Protein AF-A0A9D3LKS8-F1 (afdb_monomer)

Structure (mmCIF, N/CA/C/O backbone):
data_AF-A0A9D3LKS8-F1
#
_entry.id   AF-A0A9D3LKS8-F1
#
loop_
_atom_site.group_PDB
_atom_site.id
_atom_site.type_symbol
_atom_site.label_atom_id
_atom_site.label_alt_id
_atom_site.label_comp_id
_atom_site.label_asym_id
_atom_site.label_entity_id
_atom_site.label_seq_id
_atom_site.pdbx_PDB_ins_code
_atom_site.Cartn_x
_atom_site.Cartn_y
_atom_site.Cartn_z
_atom_site.occupancy
_atom_site.B_iso_or_equiv
_atom_site.auth_seq_id
_atom_site.auth_comp_id
_atom_site.auth_asym_id
_atom_site.auth_atom_id
_atom_site.pdbx_PDB_model_num
ATOM 1 N N . MET A 1 1 ? -3.279 21.277 -22.674 1.00 31.48 1 MET A N 1
ATOM 2 C CA . MET A 1 1 ? -4.668 21.384 -22.189 1.00 31.48 1 MET A CA 1
ATOM 3 C C . MET A 1 1 ? -4.709 20.656 -20.857 1.00 31.48 1 MET A C 1
ATOM 5 O O . MET A 1 1 ? -4.679 19.435 -20.840 1.00 31.48 1 MET A O 1
ATOM 9 N N . GLN A 1 2 ? -4.572 21.415 -19.770 1.00 24.83 2 GLN A N 1
ATOM 10 C CA . GLN A 1 2 ? -4.673 20.945 -18.388 1.00 24.83 2 GLN A CA 1
ATOM 11 C C . GLN A 1 2 ? -6.162 20.964 -18.030 1.00 24.83 2 GLN A C 1
ATOM 13 O O . GLN A 1 2 ? -6.817 21.974 -18.272 1.00 24.83 2 GLN A O 1
ATOM 18 N N . GLY A 1 3 ? -6.699 19.842 -17.559 1.00 27.05 3 GLY A N 1
ATOM 19 C CA . GLY A 1 3 ? -8.069 19.759 -17.063 1.00 27.05 3 GLY A CA 1
ATOM 20 C C . GLY A 1 3 ? -8.041 19.762 -15.546 1.00 27.05 3 GLY A C 1
ATOM 21 O O . GLY A 1 3 ? -7.668 18.753 -14.950 1.00 27.05 3 GLY A O 1
ATOM 22 N N . ASP A 1 4 ? -8.401 20.899 -14.957 1.00 30.86 4 ASP A N 1
ATOM 23 C CA . ASP A 1 4 ? -8.770 21.013 -13.551 1.00 30.86 4 ASP A CA 1
ATOM 24 C C . ASP A 1 4 ? -10.022 20.163 -13.313 1.00 30.86 4 ASP A C 1
ATOM 26 O O . ASP A 1 4 ? -11.072 20.408 -13.909 1.00 30.86 4 ASP A O 1
ATOM 30 N N . TRP A 1 5 ? -9.912 19.149 -12.461 1.00 35.75 5 TRP A N 1
ATOM 31 C CA . TRP A 1 5 ? -11.069 18.401 -11.983 1.00 35.75 5 TRP A CA 1
ATOM 32 C C . TRP A 1 5 ? -11.441 18.921 -10.598 1.00 35.75 5 TRP A C 1
ATOM 34 O O . TRP A 1 5 ? -10.824 18.573 -9.595 1.00 35.75 5 TRP A O 1
ATOM 44 N N . SER A 1 6 ? -12.456 19.780 -10.569 1.00 35.69 6 SER A N 1
ATOM 45 C CA . SER A 1 6 ? -13.214 20.170 -9.385 1.00 35.69 6 SER A CA 1
ATOM 46 C C . SER A 1 6 ? -14.518 19.367 -9.367 1.00 35.69 6 SER A C 1
ATOM 48 O O . SER A 1 6 ? -15.423 19.600 -10.164 1.00 35.69 6 SER A O 1
ATOM 50 N N . GLY A 1 7 ? -14.606 18.374 -8.484 1.00 32.09 7 GLY A N 1
ATOM 51 C CA . GLY A 1 7 ? -15.803 17.551 -8.335 1.00 32.09 7 GLY A CA 1
ATOM 52 C C . GLY A 1 7 ? -15.726 16.690 -7.084 1.00 32.09 7 GLY A C 1
ATOM 53 O O . GLY A 1 7 ? -15.104 15.632 -7.093 1.00 32.09 7 GLY A O 1
ATOM 54 N N . GLU A 1 8 ? -16.345 17.163 -6.007 1.00 33.00 8 GLU A N 1
ATOM 55 C CA . GLU A 1 8 ? -16.566 16.397 -4.783 1.00 33.00 8 GLU A CA 1
ATOM 56 C C . GLU A 1 8 ? -17.677 15.372 -5.041 1.00 33.00 8 GLU A C 1
ATOM 58 O O . GLU A 1 8 ? -18.808 15.724 -5.374 1.00 33.00 8 GLU A O 1
ATOM 63 N N . GLY A 1 9 ? -17.343 14.088 -4.927 1.00 29.95 9 GLY A N 1
ATOM 64 C CA . GLY A 1 9 ? -18.305 12.993 -4.892 1.00 29.95 9 GLY A CA 1
ATOM 65 C C . GLY A 1 9 ? -18.157 12.260 -3.567 1.00 29.95 9 GLY A C 1
ATOM 66 O O . GLY A 1 9 ? -17.222 11.482 -3.398 1.00 29.95 9 GLY A O 1
ATOM 67 N N . GLU A 1 10 ? -19.054 12.529 -2.620 1.00 33.72 10 GLU A N 1
ATOM 68 C CA . GLU A 1 10 ? -19.067 11.884 -1.308 1.00 33.72 10 GLU A CA 1
ATOM 69 C C . GLU A 1 10 ? -19.863 10.573 -1.389 1.00 33.72 10 GLU A C 1
ATOM 71 O O . GLU A 1 10 ? -21.094 10.569 -1.448 1.00 33.72 10 GLU A O 1
ATOM 76 N N . LEU A 1 11 ? -19.167 9.432 -1.391 1.00 31.38 11 LEU A N 1
ATOM 77 C CA . LEU A 1 11 ? -19.794 8.155 -1.046 1.00 31.38 11 LEU A CA 1
ATOM 78 C C . LEU A 1 11 ? -19.961 8.128 0.473 1.00 31.38 11 LEU A C 1
ATOM 80 O O . LEU A 1 11 ? -19.106 7.636 1.204 1.00 31.38 11 LEU A O 1
ATOM 84 N N . SER A 1 12 ? -21.053 8.733 0.934 1.00 38.09 12 SER A N 1
ATOM 85 C CA . SER A 1 12 ? -21.367 8.832 2.351 1.00 38.09 12 SER A CA 1
ATOM 86 C C . SER A 1 12 ? -21.787 7.458 2.863 1.00 38.09 12 SER A C 1
ATOM 88 O O . SER A 1 12 ? -22.846 6.927 2.515 1.00 38.09 12 SER A O 1
ATOM 90 N N . GLY A 1 13 ? -20.954 6.872 3.711 1.00 41.41 13 GLY A N 1
ATOM 91 C CA . GLY A 1 13 ? -21.453 5.874 4.624 1.00 41.41 13 GLY A CA 1
ATOM 92 C C . GLY A 1 13 ? -20.659 5.816 5.912 1.00 41.41 13 GLY A C 1
ATOM 93 O O . GLY A 1 13 ? -19.481 6.154 6.019 1.00 41.41 13 GLY A O 1
ATOM 94 N N . HIS A 1 14 ? -21.424 5.489 6.936 1.00 43.12 14 HIS A N 1
ATOM 95 C CA . HIS A 1 14 ? -21.104 5.699 8.328 1.00 43.12 14 HIS A CA 1
ATOM 96 C C . HIS A 1 14 ? -20.338 4.466 8.826 1.00 43.12 14 HIS A C 1
ATOM 98 O O . HIS A 1 14 ? -20.935 3.553 9.391 1.00 43.12 14 HIS A O 1
ATOM 104 N N . TRP A 1 15 ? -19.027 4.384 8.581 1.00 42.72 15 TRP A N 1
ATOM 105 C CA . TRP A 1 15 ? -18.216 3.258 9.065 1.00 42.72 15 TRP A CA 1
ATOM 106 C C . TRP A 1 15 ? -17.090 3.748 9.972 1.00 42.72 15 TRP A C 1
ATOM 108 O O . TRP A 1 15 ? -16.031 4.188 9.531 1.00 42.72 15 TRP A O 1
ATOM 118 N N . LEU A 1 16 ? -17.354 3.661 11.275 1.00 43.44 16 LEU A N 1
ATOM 119 C CA . LEU A 1 16 ? -16.389 3.888 12.342 1.00 43.44 16 LEU A CA 1
ATOM 120 C C . LEU A 1 16 ? -15.458 2.667 12.452 1.00 43.44 16 LEU A C 1
ATOM 122 O O . LEU A 1 16 ? -15.948 1.556 12.644 1.00 43.44 16 LEU A O 1
ATOM 126 N N . LEU A 1 17 ? -14.141 2.917 12.431 1.00 50.31 17 LEU A N 1
ATOM 127 C CA . LEU A 1 17 ? -13.045 2.229 13.155 1.00 50.31 17 LEU A CA 1
ATOM 128 C C . LEU A 1 17 ? -11.834 1.772 12.294 1.00 50.31 17 LEU A C 1
ATOM 130 O O . LEU A 1 17 ? -12.006 1.177 11.236 1.00 50.31 17 LEU A O 1
ATOM 134 N N . PRO A 1 18 ? -10.588 1.957 12.795 1.00 50.25 18 PRO A N 1
ATOM 135 C CA . PRO A 1 18 ? -9.342 1.888 12.009 1.00 50.25 18 PRO A CA 1
ATOM 136 C C . PRO A 1 18 ? -8.625 0.527 11.964 1.00 50.25 18 PRO A C 1
ATOM 138 O O . PRO A 1 18 ? -7.516 0.437 11.443 1.00 50.25 18 PRO A O 1
ATOM 141 N N . ARG A 1 19 ? -9.154 -0.532 12.588 1.00 52.78 19 ARG A N 1
ATOM 142 C CA . ARG A 1 19 ? -8.290 -1.634 13.066 1.00 52.78 19 ARG A CA 1
ATOM 143 C C . ARG A 1 19 ? -7.902 -2.70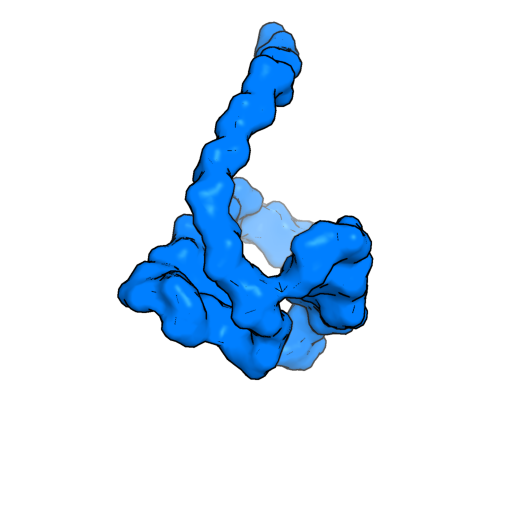8 12.053 1.00 52.78 19 ARG A C 1
ATOM 145 O O . ARG A 1 19 ? -7.069 -3.541 12.394 1.00 52.78 19 ARG A O 1
ATOM 152 N N . HIS A 1 20 ? -8.438 -2.698 10.835 1.00 62.88 20 HIS A N 1
ATOM 153 C CA . HIS A 1 20 ? -8.152 -3.767 9.873 1.00 62.88 20 HIS A CA 1
ATOM 154 C C . HIS A 1 20 ? -8.122 -3.283 8.421 1.00 62.88 20 HIS A C 1
ATOM 156 O O . HIS A 1 20 ? -8.794 -3.858 7.568 1.00 62.88 20 HIS A O 1
ATOM 162 N N . ILE A 1 21 ? -7.370 -2.212 8.146 1.00 70.75 21 ILE A N 1
ATOM 163 C CA . ILE A 1 21 ? -6.988 -1.850 6.775 1.00 70.75 21 ILE A CA 1
ATOM 164 C C . ILE A 1 21 ? -5.640 -2.512 6.475 1.00 70.75 21 ILE A C 1
ATOM 166 O O . ILE A 1 21 ? -4.632 -2.174 7.090 1.00 70.75 21 ILE A O 1
ATOM 170 N N . ASN A 1 22 ? -5.624 -3.438 5.522 1.00 75.81 22 ASN A N 1
ATOM 171 C CA . ASN A 1 22 ? -4.421 -4.058 4.984 1.00 75.81 22 ASN A CA 1
ATOM 172 C C . ASN A 1 22 ? -4.098 -3.457 3.615 1.00 75.81 22 ASN A C 1
ATOM 174 O O . ASN A 1 22 ? -4.931 -3.464 2.706 1.00 75.81 22 ASN A O 1
ATOM 178 N N . LEU A 1 23 ? -2.869 -2.958 3.487 1.00 79.38 23 LEU A N 1
ATOM 179 C CA . LEU A 1 23 ? -2.310 -2.391 2.264 1.00 79.38 23 LEU A CA 1
ATOM 180 C C . LEU A 1 23 ? -1.237 -3.338 1.730 1.00 79.38 23 LEU A C 1
ATOM 182 O O . LEU A 1 23 ? -0.224 -3.555 2.393 1.00 79.38 23 LEU A O 1
ATOM 186 N N . THR A 1 24 ? -1.441 -3.872 0.530 1.00 83.88 24 THR A N 1
ATOM 187 C CA . THR A 1 24 ? -0.466 -4.719 -0.166 1.00 83.88 24 THR A CA 1
ATOM 188 C C . THR A 1 24 ? -0.009 -4.019 -1.434 1.00 83.88 24 THR A C 1
ATOM 190 O O . THR A 1 24 ? -0.838 -3.535 -2.198 1.00 83.88 24 THR A O 1
ATOM 193 N N . MET A 1 25 ? 1.300 -3.975 -1.676 1.00 87.06 25 MET A N 1
ATOM 194 C CA . MET A 1 25 ? 1.858 -3.448 -2.919 1.00 87.06 25 MET A CA 1
ATOM 195 C C . MET A 1 25 ? 2.492 -4.563 -3.741 1.00 87.06 25 MET A C 1
ATOM 197 O O . MET A 1 25 ? 3.208 -5.413 -3.213 1.00 87.06 25 MET A O 1
ATOM 201 N N . LEU A 1 26 ? 2.224 -4.540 -5.042 1.00 90.25 26 LEU A N 1
ATOM 202 C CA . LEU A 1 26 ? 2.790 -5.443 -6.030 1.00 90.25 26 LEU A CA 1
ATOM 203 C C . LEU A 1 26 ? 3.600 -4.643 -7.052 1.00 90.25 26 LEU A C 1
ATOM 205 O O . LEU A 1 26 ? 3.170 -3.564 -7.462 1.00 90.25 26 LEU A O 1
ATOM 209 N N . ARG A 1 27 ? 4.721 -5.205 -7.503 1.00 89.88 27 ARG A N 1
ATOM 210 C CA . ARG A 1 27 ? 5.464 -4.794 -8.701 1.00 89.88 27 ARG A CA 1
ATOM 211 C C . ARG A 1 27 ? 5.414 -5.950 -9.691 1.00 89.88 27 ARG A C 1
ATOM 213 O O . ARG A 1 27 ? 5.882 -7.041 -9.373 1.00 89.88 27 ARG A O 1
ATOM 220 N N . ASP A 1 28 ? 4.814 -5.724 -10.853 1.00 89.62 28 ASP A N 1
ATOM 221 C CA . ASP A 1 28 ? 4.582 -6.736 -11.891 1.00 89.62 28 ASP A CA 1
ATOM 222 C C . ASP A 1 28 ? 3.927 -8.010 -11.334 1.00 89.62 28 ASP A C 1
ATOM 224 O O . ASP A 1 28 ? 4.398 -9.128 -11.539 1.00 89.62 28 ASP A O 1
ATOM 228 N N . ASP A 1 29 ? 2.857 -7.816 -10.556 1.00 89.50 29 ASP A N 1
ATOM 229 C CA . ASP A 1 29 ? 2.103 -8.856 -9.834 1.00 89.50 29 ASP A CA 1
ATOM 230 C C . ASP A 1 29 ? 2.884 -9.626 -8.761 1.00 89.50 29 ASP A C 1
ATOM 232 O O . ASP A 1 29 ? 2.353 -10.563 -8.162 1.00 89.50 29 ASP A O 1
ATOM 236 N N . ARG A 1 30 ? 4.125 -9.228 -8.461 1.00 91.31 30 ARG A N 1
ATOM 237 C CA . ARG A 1 30 ? 4.919 -9.817 -7.378 1.00 91.31 30 ARG A CA 1
ATOM 238 C C . ARG A 1 30 ? 4.843 -8.953 -6.124 1.00 91.31 30 ARG A C 1
ATOM 240 O O . ARG A 1 30 ? 4.983 -7.735 -6.240 1.00 91.31 30 ARG A O 1
ATOM 247 N N . PRO A 1 31 ? 4.647 -9.548 -4.936 1.00 89.56 31 PRO A N 1
ATOM 248 C CA . PRO A 1 31 ? 4.584 -8.795 -3.693 1.00 89.56 31 PRO A CA 1
ATOM 249 C C . PRO A 1 31 ? 5.903 -8.084 -3.417 1.00 89.56 31 PRO A C 1
ATOM 251 O O . PRO A 1 31 ? 6.980 -8.660 -3.581 1.00 89.56 31 PRO A O 1
ATOM 254 N N . ILE A 1 32 ? 5.792 -6.826 -3.003 1.00 88.31 32 ILE A N 1
ATOM 255 C CA . ILE A 1 32 ? 6.917 -6.039 -2.516 1.00 88.31 32 ILE A CA 1
ATOM 256 C C . ILE A 1 32 ? 7.056 -6.304 -1.010 1.00 88.31 32 ILE A C 1
ATOM 258 O O . ILE A 1 32 ? 6.044 -6.221 -0.308 1.00 88.31 32 ILE A O 1
ATOM 262 N N . PRO A 1 3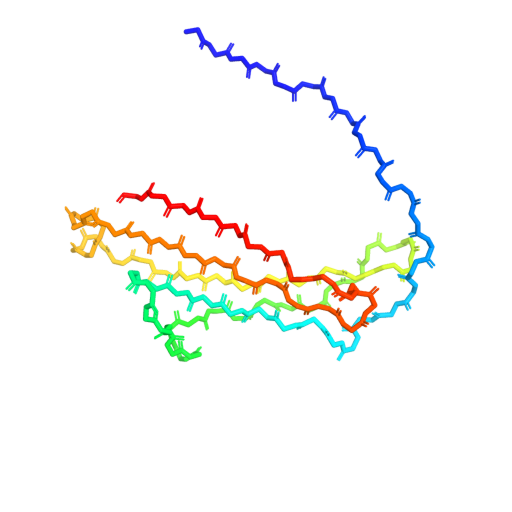3 ? 8.260 -6.641 -0.514 1.00 86.38 33 PRO A N 1
ATOM 263 C CA . PRO A 1 33 ? 8.500 -6.858 0.909 1.00 86.38 33 PRO A CA 1
ATOM 264 C C . PRO A 1 33 ? 8.176 -5.618 1.748 1.00 86.38 33 PRO A C 1
ATOM 266 O O . PRO A 1 33 ? 8.394 -4.485 1.313 1.00 86.38 33 PRO A O 1
ATOM 269 N N . ASP A 1 34 ? 7.691 -5.828 2.972 1.00 81.44 34 ASP A N 1
ATOM 270 C CA . ASP A 1 34 ? 7.335 -4.737 3.886 1.00 81.44 34 ASP A CA 1
ATOM 271 C C . ASP A 1 34 ? 8.556 -3.876 4.257 1.00 81.44 34 ASP A C 1
ATOM 273 O O . ASP A 1 34 ? 8.396 -2.697 4.554 1.00 81.44 34 ASP A O 1
ATOM 277 N N . GLU A 1 35 ? 9.775 -4.418 4.173 1.00 85.75 35 GLU A N 1
ATOM 278 C CA . GLU A 1 35 ? 11.026 -3.688 4.410 1.00 85.75 35 GLU A CA 1
ATOM 279 C C . GLU A 1 35 ? 11.318 -2.616 3.347 1.00 85.75 35 GLU A C 1
ATOM 281 O O . GLU A 1 35 ? 12.016 -1.641 3.628 1.00 85.75 35 GLU A O 1
ATOM 286 N N . GLU A 1 36 ? 10.786 -2.772 2.130 1.00 84.19 36 GLU A N 1
ATOM 287 C CA . GLU A 1 36 ? 10.896 -1.780 1.048 1.00 84.19 36 GLU A CA 1
ATOM 288 C C . GLU A 1 36 ? 9.788 -0.710 1.127 1.00 84.19 36 GLU A C 1
ATOM 290 O O . GLU A 1 36 ? 9.787 0.263 0.365 1.00 84.19 36 GLU A O 1
ATOM 295 N N . LEU A 1 37 ? 8.841 -0.871 2.057 1.00 84.00 37 LEU A N 1
ATOM 296 C CA . LEU A 1 37 ? 7.691 0.003 2.237 1.00 84.00 37 LEU A CA 1
ATOM 297 C C . LEU A 1 37 ? 7.844 0.865 3.491 1.00 84.00 37 LEU A C 1
ATOM 299 O O . LEU A 1 37 ? 8.162 0.403 4.581 1.00 84.00 37 LEU A O 1
ATOM 303 N N . ILE A 1 38 ? 7.529 2.148 3.355 1.00 84.81 38 ILE A 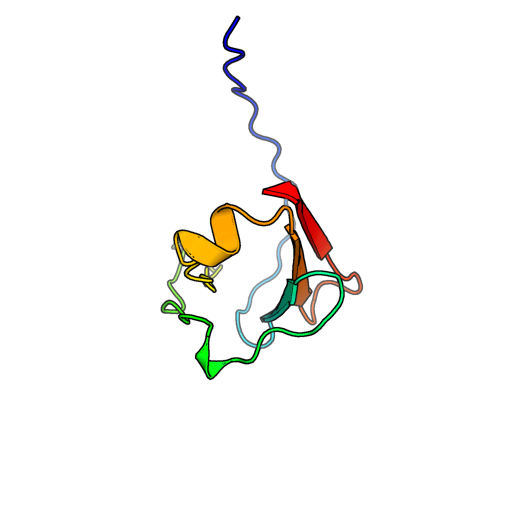N 1
ATOM 304 C CA . ILE A 1 38 ? 7.492 3.086 4.473 1.00 84.81 38 ILE A CA 1
ATOM 305 C C . ILE A 1 38 ? 6.050 3.179 4.964 1.00 84.81 38 ILE A C 1
ATOM 307 O O . ILE A 1 38 ? 5.166 3.668 4.249 1.00 84.81 38 ILE A O 1
ATOM 311 N N . PHE A 1 39 ? 5.818 2.717 6.193 1.00 80.62 39 PHE A N 1
ATOM 312 C CA . PHE A 1 39 ? 4.536 2.856 6.877 1.00 80.62 39 PHE A CA 1
ATOM 313 C C . PHE A 1 39 ? 4.447 4.226 7.557 1.00 80.62 39 PHE A C 1
ATOM 315 O O . PHE A 1 39 ? 5.257 4.563 8.418 1.00 80.62 39 PHE A O 1
ATOM 322 N N . GLY A 1 40 ? 3.469 5.026 7.145 1.00 75.94 40 GLY A N 1
ATOM 323 C CA . GLY A 1 40 ? 3.117 6.285 7.787 1.00 75.94 40 GLY A CA 1
ATOM 324 C C . GLY A 1 40 ? 2.215 6.065 8.998 1.00 75.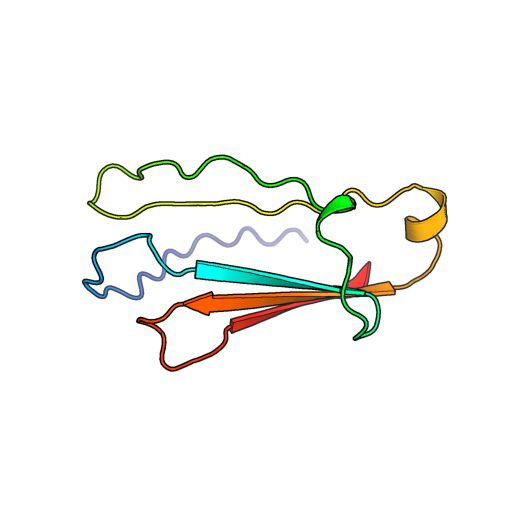94 40 GLY A C 1
ATOM 325 O O . GLY A 1 40 ? 1.529 5.049 9.108 1.00 75.94 40 GLY A O 1
ATOM 326 N N . GLU A 1 41 ? 2.190 7.041 9.900 1.00 78.75 41 GLU A N 1
ATOM 327 C CA . GLU A 1 41 ? 1.331 6.989 11.081 1.00 78.75 41 GLU A CA 1
ATOM 328 C C . GLU A 1 41 ? -0.157 6.901 10.715 1.00 78.75 41 GLU A C 1
ATOM 330 O O . GLU A 1 41 ? -0.607 7.378 9.669 1.00 78.75 41 GLU A O 1
ATOM 335 N N . VAL A 1 42 ? -0.929 6.284 11.611 1.00 78.94 42 VAL A N 1
ATOM 336 C CA . VAL A 1 42 ? -2.389 6.317 11.546 1.00 78.94 42 VAL A CA 1
ATOM 337 C C . VAL A 1 42 ? -2.850 7.617 12.195 1.00 78.94 42 VAL A C 1
ATOM 339 O O . VAL A 1 42 ? -2.709 7.788 13.406 1.00 78.94 42 VAL A O 1
ATOM 342 N N . LEU A 1 43 ? -3.395 8.531 11.397 1.00 81.94 43 LEU A N 1
ATOM 343 C CA . LEU A 1 43 ? -3.809 9.858 11.847 1.00 81.94 43 LEU A CA 1
ATOM 344 C C . LEU A 1 43 ? -5.341 9.948 11.923 1.00 81.94 43 LEU A C 1
ATOM 346 O O . LEU A 1 43 ? -6.020 9.417 11.045 1.00 81.94 43 LEU A O 1
ATOM 350 N N . PRO A 1 44 ? -5.918 10.605 12.941 1.00 81.75 44 PRO A N 1
ATOM 351 C CA . PRO A 1 44 ? -7.354 10.871 12.990 1.00 81.75 44 PRO A CA 1
ATOM 352 C C . PRO A 1 44 ? -7.742 12.007 12.025 1.00 81.75 44 PRO A C 1
ATOM 354 O O . PRO A 1 44 ? -7.001 12.979 11.888 1.00 81.75 44 PRO A O 1
ATOM 357 N N . ASN A 1 45 ? -8.925 11.916 11.408 1.00 80.94 45 ASN A N 1
ATOM 358 C CA . ASN A 1 45 ? -9.448 12.939 10.484 1.00 80.94 45 ASN A CA 1
ATOM 359 C C . ASN A 1 45 ? -10.407 13.950 11.149 1.00 80.94 45 ASN A C 1
ATOM 361 O O . ASN A 1 45 ? -10.823 14.915 10.519 1.00 80.94 45 ASN A O 1
ATOM 365 N N . GLY A 1 46 ? -10.753 13.761 12.428 1.00 75.88 46 GLY A N 1
ATOM 366 C CA . GLY A 1 46 ? -11.634 14.669 13.185 1.00 75.88 46 GLY A CA 1
ATOM 367 C C . GLY A 1 46 ? -13.140 14.446 12.979 1.00 75.88 46 GLY A C 1
ATOM 368 O O . GLY A 1 46 ? -13.940 15.000 13.725 1.00 75.88 46 GLY A O 1
ATOM 369 N N . ASP A 1 47 ? -13.519 13.581 12.042 1.00 79.12 47 ASP A N 1
ATOM 370 C CA . ASP A 1 47 ? -14.890 13.153 11.717 1.00 79.12 47 ASP A CA 1
ATOM 371 C C . ASP A 1 47 ? -15.230 11.748 12.267 1.00 79.12 47 ASP A C 1
ATOM 373 O O . ASP A 1 47 ? -16.260 11.164 11.943 1.00 79.12 47 ASP A O 1
ATOM 377 N N . GLY A 1 48 ? -14.350 11.185 13.103 1.00 71.56 48 GLY A N 1
ATOM 378 C CA . GLY A 1 48 ? -14.459 9.812 13.607 1.00 71.56 48 GLY A CA 1
ATOM 379 C C . GLY A 1 48 ? -13.808 8.754 12.708 1.00 71.56 48 GLY A C 1
ATOM 380 O O . GLY A 1 48 ? -13.786 7.578 13.081 1.00 71.56 48 GLY A O 1
ATOM 381 N N . THR A 1 49 ? -13.229 9.152 11.571 1.00 73.69 49 THR A N 1
ATOM 382 C CA . THR A 1 49 ? -12.428 8.289 10.695 1.00 73.69 49 THR A CA 1
ATOM 383 C C . THR A 1 49 ? -10.924 8.483 10.919 1.00 73.69 49 THR A C 1
ATOM 385 O O . THR A 1 49 ? -10.469 9.387 11.631 1.00 73.69 49 THR A O 1
ATOM 388 N N . TYR A 1 50 ? -10.136 7.587 10.325 1.00 75.75 50 TYR A N 1
ATOM 389 C CA . TYR A 1 50 ? -8.679 7.593 10.393 1.00 75.75 50 TYR A CA 1
ATOM 390 C C . TYR A 1 50 ? -8.093 7.447 8.990 1.00 75.75 50 TYR A C 1
ATOM 392 O O . TYR A 1 50 ? -8.685 6.809 8.122 1.00 75.75 50 TYR A O 1
ATOM 400 N N . GLN A 1 51 ? -6.891 7.976 8.797 1.00 78.12 51 GLN A N 1
ATOM 401 C CA . GLN A 1 51 ? -6.092 7.820 7.588 1.00 78.12 51 GLN A CA 1
ATOM 402 C C . GLN A 1 51 ? -4.776 7.106 7.905 1.00 78.12 51 GLN A C 1
ATOM 404 O O . GLN A 1 51 ? -4.224 7.239 8.993 1.00 78.12 51 GLN A O 1
ATOM 409 N N . THR A 1 52 ? -4.254 6.360 6.938 1.00 78.31 52 THR A N 1
ATOM 410 C CA . THR A 1 52 ? -2.916 5.758 6.982 1.00 78.31 52 THR A CA 1
ATOM 411 C C . THR A 1 52 ? -2.294 5.829 5.591 1.00 78.31 52 THR A C 1
ATOM 413 O O . THR A 1 52 ? -3.005 5.970 4.593 1.00 78.31 52 THR A O 1
ATOM 416 N N . ARG A 1 53 ? -0.964 5.748 5.504 1.00 83.50 53 ARG A N 1
ATOM 417 C CA . ARG A 1 53 ? -0.227 5.803 4.238 1.00 83.50 53 ARG A CA 1
ATOM 418 C C . ARG A 1 53 ? 0.830 4.705 4.204 1.00 83.50 53 ARG A C 1
ATOM 420 O O . ARG A 1 53 ? 1.632 4.610 5.122 1.00 83.50 53 ARG A O 1
ATOM 427 N N . ARG A 1 54 ? 0.894 3.940 3.112 1.00 81.25 54 ARG A N 1
ATOM 428 C CA . ARG A 1 54 ? 2.079 3.143 2.755 1.00 81.25 54 ARG A CA 1
ATOM 429 C C . ARG A 1 54 ? 2.735 3.745 1.520 1.00 81.25 54 ARG A C 1
ATOM 431 O O . ARG A 1 54 ? 2.052 4.003 0.532 1.00 81.25 54 ARG A O 1
ATOM 438 N N . THR A 1 55 ? 4.040 3.980 1.596 1.00 84.94 55 THR A N 1
ATOM 439 C CA . THR A 1 55 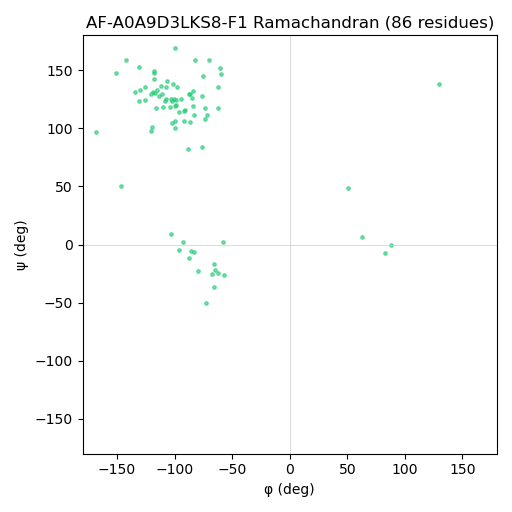? 4.823 4.599 0.520 1.00 84.94 55 THR A CA 1
ATOM 440 C C . THR A 1 55 ? 5.898 3.633 0.044 1.00 84.94 55 THR A C 1
ATOM 442 O O . THR A 1 55 ? 6.636 3.099 0.865 1.00 84.94 55 THR A O 1
ATOM 445 N N . LEU A 1 56 ? 6.011 3.445 -1.269 1.00 85.81 56 LEU A N 1
ATOM 446 C CA . LEU A 1 56 ? 7.131 2.749 -1.897 1.00 85.81 56 LEU A CA 1
ATOM 447 C C . LEU A 1 56 ? 8.102 3.778 -2.476 1.00 85.81 56 LEU A C 1
ATOM 449 O O . LEU A 1 56 ? 7.703 4.614 -3.288 1.00 85.81 56 LEU A O 1
ATOM 453 N N . SER A 1 57 ? 9.372 3.691 -2.091 1.00 84.06 57 SER A N 1
ATOM 454 C CA . SER A 1 57 ? 10.435 4.509 -2.677 1.00 84.06 57 SER A CA 1
ATOM 455 C C . SER A 1 57 ? 11.051 3.778 -3.866 1.00 84.06 57 SER A C 1
ATOM 457 O O . SER A 1 57 ? 11.660 2.725 -3.701 1.00 84.06 57 SER A O 1
ATOM 459 N N . ILE A 1 58 ? 10.911 4.337 -5.067 1.00 82.75 58 ILE A N 1
ATOM 460 C CA . ILE A 1 58 ? 11.444 3.749 -6.302 1.00 82.75 58 ILE A CA 1
ATOM 461 C C . ILE A 1 58 ? 12.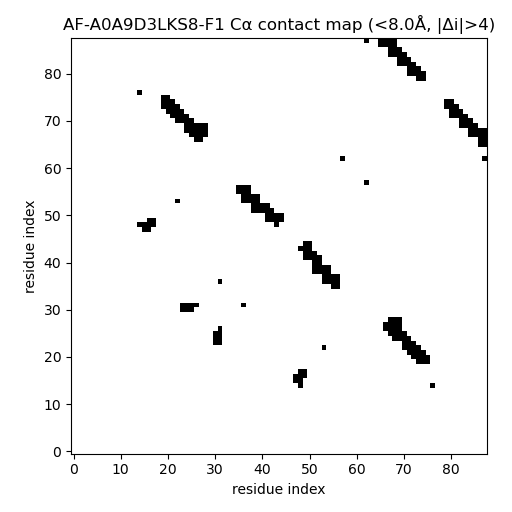764 4.445 -6.644 1.00 82.75 58 ILE A C 1
ATOM 463 O O . ILE A 1 58 ? 12.816 5.672 -6.752 1.00 82.75 58 ILE A O 1
ATOM 467 N N . SER A 1 59 ? 13.843 3.673 -6.798 1.00 81.88 59 SER A N 1
ATOM 468 C CA . SER A 1 59 ? 15.144 4.212 -7.208 1.00 81.88 59 SER A CA 1
ATOM 469 C C . SER A 1 59 ? 15.123 4.665 -8.672 1.00 81.88 59 SER A C 1
ATOM 471 O O . SER A 1 59 ? 14.315 4.207 -9.479 1.00 81.88 59 SER A O 1
ATOM 473 N N . SER A 1 60 ? 16.048 5.550 -9.046 1.00 80.69 60 SER A N 1
ATOM 474 C CA . SER A 1 60 ? 16.154 6.056 -10.422 1.00 80.69 60 SER A CA 1
ATOM 475 C C . SER A 1 60 ? 16.522 4.984 -11.453 1.00 80.69 60 SER A C 1
ATOM 477 O O . SER A 1 60 ? 16.257 5.174 -12.635 1.00 80.69 60 SER A O 1
ATOM 479 N N . GLU A 1 61 ? 17.132 3.879 -11.028 1.00 77.62 61 GLU A N 1
ATOM 480 C CA . GLU A 1 61 ? 17.439 2.724 -11.875 1.00 77.62 61 GLU A CA 1
ATOM 481 C C . GLU A 1 61 ? 16.168 1.938 -12.205 1.00 77.62 61 GLU A C 1
ATOM 483 O O . GLU A 1 61 ? 15.854 1.759 -13.377 1.00 77.62 61 GLU A O 1
ATOM 488 N N . ILE A 1 62 ? 15.377 1.596 -11.184 1.00 75.94 62 ILE A N 1
ATOM 489 C CA . ILE A 1 62 ? 14.105 0.880 -11.344 1.00 75.94 62 ILE A CA 1
ATOM 490 C C . ILE A 1 62 ? 13.091 1.747 -12.096 1.00 75.94 62 ILE A C 1
ATOM 492 O O . ILE A 1 62 ? 12.361 1.243 -12.931 1.00 75.94 62 ILE A O 1
ATOM 496 N N . ALA A 1 63 ? 13.075 3.063 -11.869 1.00 75.44 63 ALA A N 1
ATOM 497 C CA . ALA A 1 63 ? 12.178 3.974 -12.583 1.00 75.44 63 ALA A CA 1
ATOM 498 C C . ALA A 1 63 ? 12.475 4.092 -14.093 1.00 75.44 63 ALA A C 1
ATOM 500 O O . ALA A 1 63 ? 11.647 4.610 -14.839 1.00 75.44 63 ALA A O 1
ATOM 501 N N . ARG A 1 64 ? 13.660 3.669 -14.561 1.00 77.25 64 ARG A N 1
ATOM 502 C CA . ARG A 1 64 ? 13.962 3.592 -16.004 1.00 77.25 64 ARG A CA 1
ATOM 503 C C . ARG A 1 64 ? 13.359 2.347 -16.644 1.00 77.25 64 ARG A C 1
ATOM 505 O O . ARG A 1 64 ? 13.168 2.325 -17.861 1.00 77.25 64 ARG A O 1
ATOM 512 N N . GLU A 1 65 ? 13.083 1.329 -15.842 1.00 78.12 65 GLU A N 1
ATOM 513 C CA . GLU A 1 65 ? 12.385 0.122 -16.248 1.00 78.12 65 GLU A CA 1
ATOM 514 C C . GLU A 1 65 ? 10.877 0.364 -16.114 1.00 78.12 65 GLU A C 1
ATOM 516 O O . GLU A 1 65 ? 10.390 0.851 -15.095 1.00 78.12 65 GLU A O 1
ATOM 521 N N . LYS A 1 66 ? 10.116 0.065 -17.171 1.00 79.44 66 LYS A N 1
ATOM 522 C CA . LYS A 1 66 ? 8.658 0.216 -17.133 1.00 79.44 66 LYS A CA 1
ATOM 523 C C . LYS A 1 66 ? 8.067 -0.895 -16.281 1.00 79.44 66 LYS A C 1
ATOM 525 O O . LYS A 1 66 ? 8.017 -2.040 -16.734 1.00 79.44 66 LYS A O 1
ATOM 530 N N . HIS A 1 67 ? 7.586 -0.541 -15.098 1.00 85.00 67 HIS A N 1
ATOM 531 C CA . HIS A 1 67 ? 6.984 -1.478 -14.159 1.00 85.00 67 HIS A CA 1
ATOM 532 C C . HIS A 1 67 ? 5.528 -1.128 -13.892 1.00 85.00 67 HIS A C 1
ATOM 534 O O . HIS A 1 67 ? 5.123 0.039 -13.865 1.00 85.00 67 HIS A O 1
ATOM 540 N N . ARG A 1 68 ? 4.732 -2.166 -13.646 1.00 87.25 68 ARG A N 1
ATOM 541 C CA . ARG A 1 68 ? 3.357 -2.002 -13.198 1.00 87.25 68 ARG A CA 1
ATOM 542 C C . ARG A 1 68 ? 3.277 -2.168 -11.695 1.00 87.25 68 ARG A C 1
ATOM 544 O O . ARG A 1 68 ? 3.548 -3.243 -11.164 1.00 87.25 68 ARG A O 1
ATOM 551 N N . TYR A 1 69 ? 2.821 -1.125 -11.021 1.00 87.88 69 TYR A N 1
ATOM 552 C CA . TYR A 1 69 ? 2.582 -1.146 -9.591 1.00 87.88 69 TYR A CA 1
ATOM 553 C C . TYR A 1 69 ? 1.098 -1.321 -9.309 1.00 87.88 69 TYR A C 1
ATOM 555 O O . TYR A 1 69 ? 0.240 -0.737 -9.969 1.00 87.88 69 TYR A O 1
ATOM 563 N N . THR A 1 70 ? 0.766 -2.152 -8.332 1.00 88.31 70 THR A N 1
ATOM 564 C CA . THR A 1 70 ? -0.619 -2.342 -7.894 1.00 88.31 70 THR A CA 1
ATOM 565 C C . THR A 1 70 ? -0.682 -2.231 -6.385 1.00 88.31 70 THR A C 1
ATOM 567 O O . THR A 1 70 ? 0.032 -2.940 -5.686 1.00 88.31 70 THR A O 1
ATOM 570 N N . CYS A 1 71 ? -1.515 -1.324 -5.887 1.00 85.0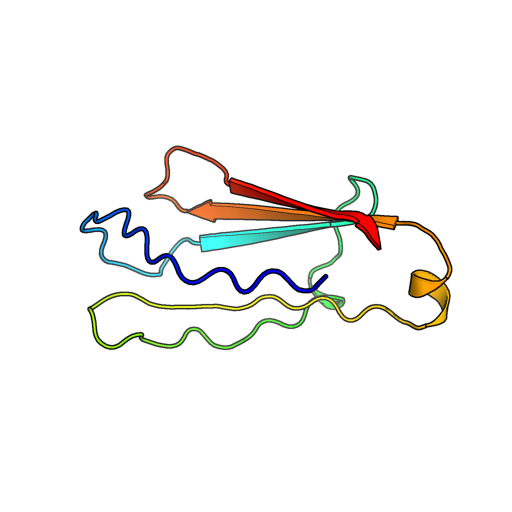0 71 CYS A N 1
ATOM 571 C CA . CYS A 1 71 ? -1.826 -1.195 -4.475 1.00 85.00 71 CYS A CA 1
ATOM 572 C C . CYS A 1 71 ? -3.213 -1.778 -4.227 1.00 85.00 71 CYS A C 1
ATOM 574 O O . CYS A 1 71 ? -4.205 -1.305 -4.780 1.00 85.00 71 CYS A O 1
ATOM 576 N N . SER A 1 72 ? -3.257 -2.809 -3.398 1.00 84.06 72 SER A N 1
ATOM 577 C CA . SER A 1 72 ? -4.468 -3.471 -2.951 1.00 84.06 72 SER A CA 1
ATOM 578 C C . SER A 1 72 ? -4.798 -3.019 -1.539 1.00 84.06 72 SER A C 1
ATOM 580 O O . SER A 1 72 ? -3.994 -3.200 -0.622 1.00 84.06 72 SER A O 1
ATOM 582 N N . VAL A 1 73 ? -6.000 -2.487 -1.353 1.00 82.31 73 VAL A N 1
ATOM 583 C CA . VAL A 1 73 ? -6.550 -2.137 -0.045 1.00 82.31 73 VAL A CA 1
ATOM 584 C C . VAL A 1 73 ? -7.638 -3.140 0.308 1.00 82.31 73 VAL A C 1
ATOM 586 O O . VAL A 1 73 ? -8.589 -3.344 -0.448 1.00 82.31 73 VAL A O 1
ATOM 589 N N . THR A 1 74 ? -7.506 -3.767 1.470 1.00 74.62 74 THR A N 1
ATOM 590 C CA . THR A 1 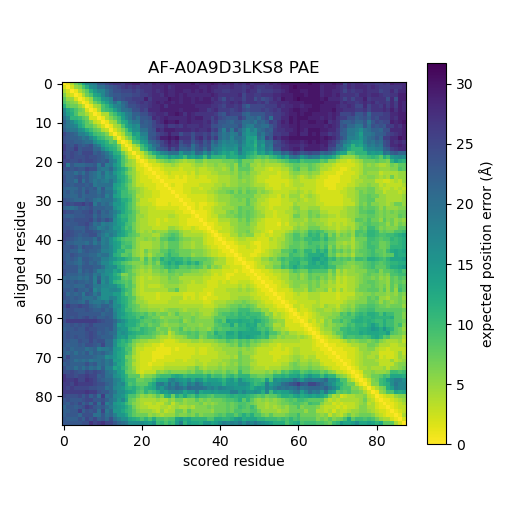74 ? -8.545 -4.616 2.061 1.00 74.62 74 THR A CA 1
ATOM 591 C C . THR A 1 74 ? -8.928 -4.040 3.408 1.00 74.62 74 THR A C 1
ATOM 593 O O . THR A 1 74 ? -8.064 -3.732 4.221 1.00 74.62 74 THR A O 1
ATOM 596 N N . HIS A 1 75 ? -10.220 -3.860 3.640 1.00 70.44 75 HIS A N 1
ATOM 597 C CA . HIS A 1 75 ? -10.748 -3.351 4.896 1.00 70.44 75 HIS A CA 1
ATOM 598 C C . HIS A 1 75 ? -11.851 -4.289 5.354 1.00 70.44 75 HIS A C 1
ATOM 600 O O . HIS A 1 75 ? -12.710 -4.604 4.548 1.00 70.44 75 HIS A O 1
ATOM 606 N N . LEU A 1 76 ? -11.876 -4.718 6.618 1.00 64.94 76 LEU A N 1
ATOM 607 C CA . LEU A 1 76 ? -12.911 -5.662 7.078 1.00 64.94 76 LEU A CA 1
ATOM 608 C C . LEU A 1 76 ? -14.352 -5.169 6.877 1.00 64.94 76 LEU A C 1
ATOM 610 O O . LEU A 1 76 ? -15.246 -5.997 6.772 1.00 64.94 76 LEU A O 1
ATOM 614 N N . ALA A 1 77 ? -14.591 -3.851 6.843 1.00 61.34 77 ALA A N 1
ATOM 615 C CA . ALA A 1 77 ? -15.930 -3.316 6.568 1.00 61.34 77 ALA A CA 1
ATOM 616 C C . ALA A 1 77 ? -16.222 -3.138 5.069 1.00 61.34 77 ALA A C 1
ATOM 618 O O . ALA A 1 77 ? -17.361 -2.882 4.692 1.00 61.34 77 ALA A O 1
ATOM 619 N N . LEU A 1 78 ? -15.203 -3.244 4.213 1.00 62.28 78 LEU A N 1
ATOM 620 C CA . LEU A 1 78 ? -15.405 -3.434 2.789 1.00 62.28 78 LEU A CA 1
ATOM 621 C C . LEU A 1 78 ? -15.398 -4.949 2.555 1.00 62.28 78 LEU A C 1
ATOM 623 O O . LEU A 1 78 ? -14.337 -5.559 2.488 1.00 62.28 78 LEU A O 1
ATOM 627 N N . ASP A 1 79 ? -16.559 -5.550 2.293 1.00 57.38 79 ASP A N 1
ATOM 628 C CA . ASP A 1 79 ? -16.639 -6.905 1.703 1.00 57.38 79 ASP A CA 1
ATOM 629 C C . ASP A 1 79 ? -15.908 -7.005 0.335 1.00 57.38 79 ASP A C 1
ATOM 631 O O . ASP A 1 79 ? -15.891 -8.049 -0.314 1.00 57.38 79 ASP A O 1
ATOM 635 N N . ASN A 1 80 ? -15.285 -5.907 -0.113 1.00 57.69 80 ASN A N 1
ATOM 636 C CA . ASN A 1 80 ? -14.707 -5.677 -1.420 1.00 57.69 80 ASN A CA 1
ATOM 637 C C . ASN A 1 80 ? -13.235 -5.243 -1.294 1.00 57.69 80 ASN A C 1
ATOM 639 O O . ASN A 1 80 ? -12.874 -4.373 -0.503 1.00 57.69 80 ASN A O 1
ATOM 643 N N . LYS A 1 81 ? -12.375 -5.817 -2.132 1.00 73.31 81 LYS A N 1
ATOM 644 C CA . LYS A 1 81 ? -10.977 -5.404 -2.297 1.00 73.31 81 LYS A CA 1
ATOM 645 C C . LYS A 1 81 ? -10.908 -4.230 -3.282 1.00 73.31 81 LYS A C 1
ATOM 647 O O . LYS A 1 81 ? -11.493 -4.315 -4.360 1.00 73.31 81 LYS A O 1
ATOM 652 N N . LEU A 1 82 ? -10.190 -3.162 -2.934 1.00 79.06 82 LEU A N 1
ATOM 653 C CA . LEU A 1 82 ? -9.923 -2.046 -3.848 1.00 79.06 82 LEU A CA 1
ATOM 654 C C . LEU A 1 82 ? -8.516 -2.187 -4.434 1.00 79.06 82 LEU A C 1
ATOM 656 O O . LEU A 1 82 ? -7.542 -2.144 -3.687 1.00 79.06 82 LEU A O 1
ATOM 660 N N . ASP A 1 83 ? -8.418 -2.317 -5.756 1.00 80.69 83 ASP A N 1
ATOM 661 C CA . ASP A 1 83 ? -7.147 -2.373 -6.482 1.00 80.69 83 ASP A CA 1
ATOM 662 C C . ASP A 1 83 ? -6.909 -1.088 -7.270 1.00 80.69 83 ASP A C 1
ATOM 664 O O . ASP A 1 83 ? -7.710 -0.702 -8.122 1.00 80.69 83 ASP A O 1
ATOM 668 N N . ILE A 1 84 ? -5.777 -0.444 -7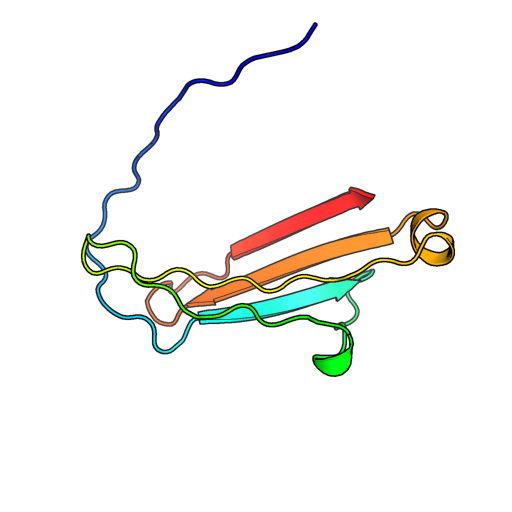.002 1.00 81.88 84 ILE A N 1
ATOM 669 C CA . ILE A 1 84 ? -5.319 0.751 -7.707 1.00 81.88 84 ILE A CA 1
ATOM 670 C C . ILE A 1 84 ? -4.050 0.390 -8.470 1.00 81.88 84 ILE A C 1
ATOM 672 O O . ILE A 1 84 ? -3.108 -0.153 -7.895 1.00 81.88 84 ILE A O 1
ATOM 676 N N . ASN A 1 85 ? -4.021 0.681 -9.768 1.00 84.50 85 ASN A N 1
ATOM 677 C CA . ASN A 1 85 ? -2.925 0.312 -10.656 1.00 84.50 85 ASN A CA 1
ATOM 678 C C . ASN A 1 85 ? -2.240 1.562 -11.218 1.00 84.50 85 ASN A C 1
ATOM 680 O O . ASN A 1 85 ? -2.913 2.451 -11.741 1.00 84.50 85 ASN A O 1
ATOM 684 N N . TRP A 1 86 ? -0.913 1.609 -11.132 1.00 79.25 86 TRP A N 1
ATOM 685 C CA . TRP A 1 86 ? -0.084 2.676 -11.681 1.00 79.25 86 TRP A CA 1
ATOM 686 C C . TRP A 1 86 ? 0.985 2.083 -12.598 1.00 79.25 86 TRP A C 1
ATOM 688 O O . TRP A 1 86 ? 1.771 1.233 -12.179 1.00 79.25 86 TRP A O 1
ATOM 698 N N . GLY A 1 87 ? 1.029 2.546 -13.847 1.00 72.75 87 GLY A N 1
ATOM 699 C CA . GLY A 1 87 ? 2.165 2.318 -14.740 1.00 72.75 87 GLY A CA 1
ATOM 700 C C . GLY A 1 87 ? 3.115 3.507 -14.662 1.00 72.75 87 GLY A C 1
ATOM 701 O O . GLY A 1 87 ? 2.664 4.638 -14.856 1.00 72.75 87 GLY A O 1
ATOM 702 N N . ILE A 1 88 ? 4.389 3.247 -14.362 1.00 64.06 88 ILE A N 1
ATOM 703 C CA . ILE A 1 88 ? 5.466 4.248 -14.332 1.00 64.06 88 ILE A CA 1
ATOM 704 C C . ILE A 1 88 ? 6.477 3.899 -15.425 1.00 64.06 88 ILE A C 1
ATOM 706 O O . ILE A 1 88 ? 6.774 2.691 -15.583 1.00 64.06 88 ILE A O 1
#

Secondary structure (DSSP, 8-state):
------------------TTEEEEEEETTEEPPGGGEEEPP-EE-SSS-EE--EEE---TTGGGS--EEEEEEEETT-SS-EEEEEE-

Sequence (88 aa):
MQGDWSGEGELSGHWLLPRHINLTMLRDDRPIPDEELIFGEVLPNGDGTYQTRRTLSISSEIAREKHRYTCSVTHLALDNKLDINWGI

InterPro domains:
  IPR003006 Immunoglobulin/major histocompatibility complex, conserved site [PS00290] (69-75)
  IPR003597 Immunoglobulin C1-set [PF07654] (17-77)
  IPR013783 Immunoglobulin-like fold [G3DSA:2.60.40.10] (12-83)
  IPR036179 Immunoglobulin-like domain superfamily [SSF48726] (17-86)
  IPR050208 Antigen-presenting and immune regulatory MHC class I-related [PTHR16675] (17-85)

Mean predicted aligned error: 11.69 Å

Radius of gyration: 15.73 Å; Cα contacts (8 Å, |Δi|>4): 120; chains: 1; bounding box: 39×31×36 Å

pLDDT: mean 70.3, std 19.03, range [24.83, 91.31]

Nearest PDB structures (foldseek):
  4jdt-assembly1_L  TM=8.312E-01  e=6.896E-03  Homo sapiens
  7wcz-assembly1_b  TM=7.920E-01  e=2.233E-02  Mus musculus
  7w9f-assembly1_B  TM=7.745E-01  e=3.790E-02  Mus musculus
  8k7r-assembly1_F  TM=8.481E-01  e=1.380E-01  Homo sapiens
  5mok-assembly1_C  TM=7.337E-01  e=8.134E-02  Homo sapiens

Foldseek 3Di:
DDDDDDDDDDPDDDDADDDDKDKWKDKQNHTDDCVQKDWADWADPVPRDTDIDIDGDDDPVVVVPWIKMWIWIDDPVPPDIDIDIDTD

Solvent-accessible surface area (backbone atoms only — not comparable to full-atom values): 5828 Å² total; per-residue (Å²): 138,87,81,85,86,86,77,92,77,83,85,83,71,95,72,79,73,76,89,51,70,48,78,46,47,23,53,71,87,37,78,56,59,70,88,65,41,47,78,49,72,80,42,77,70,85,81,67,43,64,46,71,47,80,43,76,78,78,52,78,70,58,63,72,45,82,46,43,36,35,42,36,41,37,32,81,89,44,98,54,77,47,76,47,77,47,80,85

Organism: Anguilla anguilla (NCBI:txid7936)